Protein AF-A0A2D7MDN2-F1 (afdb_monomer_lite)

pLDDT: mean 88.57, std 7.19, range [63.5, 95.5]

Secondary structure (DSSP, 8-state):
----GGG----HHHHHHHHHH--EEEEEEE-TTS-EEEEEEE-EEE-SSS-EEE----TTSGGGG--

Sequence (67 aa):
MYIPGQFKIEDKTIIEDFISAYSFGTLVSTMSTGQIWAVHLPFQWHSKPTSILSSHLSIQNELAVEW

Radius of gyration: 14.3 Å; chains: 1; bounding box: 34×25×34 Å

Foldseek 3Di:
DDDPPVRDDPPPVVVQVVCQVDQWDKDWDQAPVRDIDIDIFGWHFDVPPDTDIDTDDPCPPPVVVRD

Structure (mmCIF, N/CA/C/O backbone):
data_AF-A0A2D7MDN2-F1
#
_entry.id   AF-A0A2D7MDN2-F1
#
loop_
_atom_site.group_PDB
_atom_site.id
_atom_site.type_symbol
_atom_site.label_atom_id
_atom_site.label_alt_id
_atom_site.label_comp_id
_atom_site.label_asym_id
_atom_site.label_entity_id
_atom_site.label_seq_id
_atom_site.pdbx_PDB_ins_code
_atom_site.Cartn_x
_atom_site.Cartn_y
_atom_site.Cartn_z
_atom_site.occupancy
_atom_site.B_iso_or_equiv
_atom_site.auth_seq_id
_atom_site.auth_comp_id
_atom_site.auth_asym_id
_atom_site.auth_atom_id
_atom_site.pdbx_PDB_model_num
ATOM 1 N N . MET A 1 1 ? -5.964 9.458 -5.726 1.00 63.50 1 MET A N 1
ATOM 2 C CA . MET A 1 1 ? -7.329 8.928 -5.942 1.00 63.50 1 MET A CA 1
ATOM 3 C C . MET A 1 1 ? -8.313 10.062 -5.682 1.00 63.50 1 MET A C 1
ATOM 5 O O . MET A 1 1 ? -8.148 10.748 -4.682 1.00 63.50 1 MET A O 1
ATOM 9 N N . TYR A 1 2 ? -9.251 10.328 -6.592 1.00 78.12 2 TYR A N 1
ATOM 10 C CA . TYR A 1 2 ? -10.283 11.351 -6.382 1.00 78.12 2 TYR A CA 1
ATOM 11 C C . TYR A 1 2 ? -11.424 10.764 -5.545 1.00 78.12 2 TYR A C 1
ATOM 13 O O . TYR A 1 2 ? -11.899 9.674 -5.854 1.00 78.12 2 TYR A O 1
ATOM 21 N N . ILE A 1 3 ? -11.858 11.482 -4.508 1.00 83.44 3 ILE A N 1
ATOM 22 C CA . ILE A 1 3 ? -13.026 11.129 -3.693 1.00 83.44 3 ILE A CA 1
ATOM 23 C C . ILE A 1 3 ? -14.032 12.278 -3.835 1.00 83.44 3 ILE A C 1
ATOM 25 O O . ILE A 1 3 ? -13.685 13.410 -3.484 1.00 83.44 3 ILE A O 1
ATOM 29 N N . PRO A 1 4 ? -15.250 12.035 -4.357 1.00 91.38 4 PRO A N 1
ATOM 30 C CA . PRO A 1 4 ? -16.288 13.060 -4.400 1.00 91.38 4 PRO A CA 1
ATOM 31 C C . PRO A 1 4 ? -16.574 13.609 -2.997 1.00 91.38 4 PRO A C 1
ATOM 33 O O . PRO A 1 4 ? -16.585 12.850 -2.029 1.00 91.38 4 PRO A O 1
ATOM 36 N N . GLY A 1 5 ? -16.817 14.917 -2.879 1.00 91.94 5 GLY A N 1
ATOM 37 C CA . GLY A 1 5 ? -16.868 15.607 -1.582 1.00 91.94 5 GLY A CA 1
ATOM 38 C C . GLY A 1 5 ? -17.863 15.006 -0.586 1.00 91.94 5 GLY A C 1
ATOM 39 O O . GLY A 1 5 ? -17.541 14.868 0.588 1.00 91.94 5 GLY A O 1
ATOM 40 N N . GLN A 1 6 ? -19.027 14.559 -1.060 1.00 93.25 6 GLN A N 1
ATOM 41 C CA . GLN A 1 6 ? -20.051 13.911 -0.236 1.00 93.25 6 GLN A CA 1
ATOM 42 C C . GLN A 1 6 ? -19.629 12.556 0.360 1.00 93.25 6 GLN A C 1
ATOM 44 O O . GLN A 1 6 ? -20.297 12.054 1.257 1.00 93.25 6 GLN A O 1
ATOM 49 N N . PHE A 1 7 ? -18.541 11.959 -0.135 1.00 88.44 7 PHE A N 1
ATOM 50 C CA . PHE A 1 7 ? -17.979 10.698 0.356 1.00 88.44 7 PHE A CA 1
ATOM 51 C C . PHE A 1 7 ? -16.652 10.891 1.099 1.00 88.44 7 PHE A C 1
ATOM 53 O O . PHE A 1 7 ? -15.999 9.911 1.454 1.00 88.44 7 PHE A O 1
ATOM 60 N N . LYS A 1 8 ? -16.215 12.138 1.318 1.00 90.94 8 LYS A N 1
ATOM 61 C CA . LYS A 1 8 ? -14.967 12.416 2.028 1.00 90.94 8 LYS A CA 1
ATOM 62 C C . LYS A 1 8 ? -15.136 12.098 3.515 1.00 90.94 8 LYS A C 1
ATOM 64 O O . LYS A 1 8 ? -15.966 12.693 4.194 1.00 90.94 8 LYS A O 1
ATOM 69 N N . ILE A 1 9 ? -14.314 11.182 4.014 1.00 90.94 9 ILE A N 1
ATOM 70 C CA . ILE A 1 9 ? -14.197 10.857 5.438 1.00 90.94 9 ILE A CA 1
ATOM 71 C C . ILE A 1 9 ? -12.913 11.512 5.946 1.00 90.94 9 ILE A C 1
ATOM 73 O O . ILE A 1 9 ? -11.857 11.335 5.343 1.00 90.94 9 ILE A O 1
ATOM 77 N N . GLU A 1 10 ? -13.008 12.288 7.027 1.00 92.12 10 GLU A N 1
ATOM 78 C CA . GLU A 1 10 ? -11.857 12.966 7.652 1.00 92.12 10 GLU A CA 1
ATOM 79 C C . GLU A 1 10 ? -11.511 12.396 9.036 1.00 92.12 10 GLU A C 1
ATOM 81 O O . GLU A 1 10 ? -10.466 12.724 9.598 1.00 92.12 10 GLU A O 1
ATOM 86 N N . ASP A 1 11 ? -12.361 11.520 9.579 1.00 94.00 11 ASP A N 1
ATOM 87 C CA . ASP A 1 11 ? -12.091 10.837 10.839 1.00 94.00 11 ASP A CA 1
ATOM 88 C C . ASP A 1 11 ? -10.933 9.849 10.665 1.00 94.00 11 ASP A C 1
ATOM 90 O O . ASP A 1 11 ? -11.028 8.851 9.945 1.00 94.00 11 ASP A O 1
ATOM 94 N N . LYS A 1 12 ? -9.825 10.145 11.346 1.00 90.62 12 LYS A N 1
ATOM 95 C CA . LY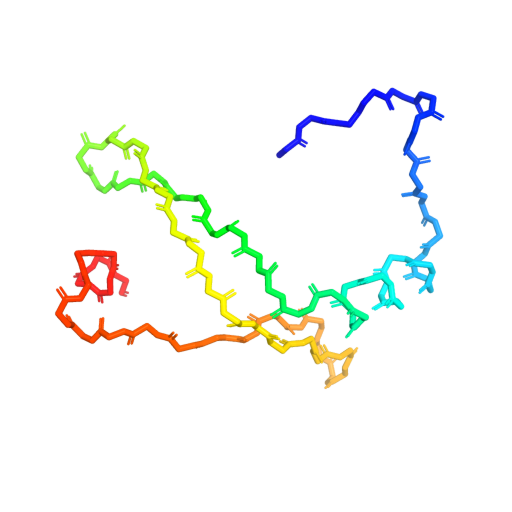S A 1 12 ? -8.600 9.352 11.284 1.00 90.62 12 LYS A CA 1
ATOM 96 C C . LYS A 1 12 ? -8.812 7.906 11.739 1.00 90.62 12 LYS A C 1
ATOM 98 O O . LYS A 1 12 ? -8.249 7.011 11.121 1.00 90.62 12 LYS A O 1
ATOM 103 N N . THR A 1 13 ? -9.607 7.672 12.780 1.00 92.31 13 THR A N 1
ATOM 104 C CA . THR A 1 13 ? -9.846 6.324 13.320 1.00 92.31 13 THR A CA 1
ATOM 105 C C . THR A 1 13 ? -10.573 5.473 12.289 1.00 92.31 13 THR A C 1
ATOM 107 O O . THR A 1 13 ? -10.136 4.369 11.987 1.00 92.31 13 THR A O 1
ATOM 110 N N . ILE A 1 14 ? -11.613 6.030 11.659 1.00 93.75 14 ILE A N 1
ATOM 111 C CA . ILE A 1 14 ? -12.360 5.341 10.596 1.00 93.75 14 ILE A CA 1
ATOM 112 C C . ILE A 1 14 ? -11.440 4.991 9.420 1.00 93.75 14 ILE A C 1
ATOM 114 O O . ILE A 1 14 ? -11.528 3.896 8.865 1.00 93.75 14 ILE A O 1
ATOM 118 N N . ILE A 1 15 ? -10.545 5.907 9.039 1.00 91.56 15 ILE A N 1
ATOM 119 C CA . ILE A 1 15 ? -9.579 5.676 7.959 1.00 91.56 15 ILE A CA 1
ATOM 120 C C . ILE A 1 15 ? -8.606 4.547 8.327 1.00 91.56 15 ILE A C 1
ATOM 122 O O . ILE A 1 15 ? -8.382 3.647 7.520 1.00 91.56 15 ILE A O 1
ATOM 126 N N . GLU A 1 16 ? -8.031 4.572 9.529 1.00 91.56 16 GLU A N 1
ATOM 127 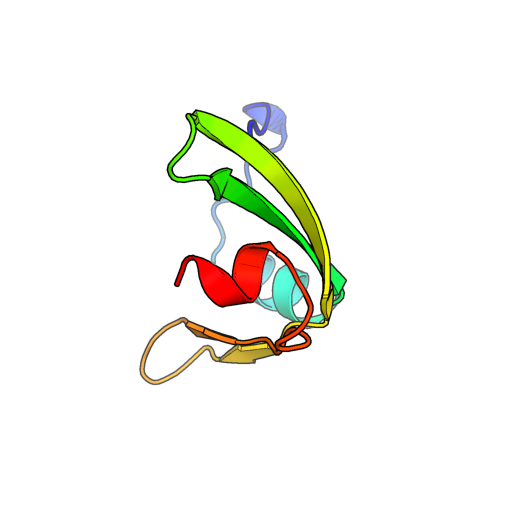C CA . GLU A 1 16 ? -7.068 3.560 9.980 1.00 91.56 16 GLU A CA 1
ATOM 128 C C . GLU A 1 16 ? -7.707 2.175 10.134 1.00 91.56 16 GLU A C 1
ATOM 130 O O . GLU A 1 16 ? -7.113 1.178 9.711 1.00 91.56 16 GLU A O 1
ATOM 135 N N . ASP A 1 17 ? -8.930 2.111 10.662 1.00 92.88 17 ASP A N 1
ATOM 136 C CA . ASP A 1 17 ? -9.709 0.877 10.774 1.00 92.88 17 ASP A CA 1
ATOM 137 C C . ASP A 1 17 ? -10.029 0.303 9.392 1.00 92.88 17 ASP A C 1
ATOM 139 O O . ASP A 1 17 ? -9.866 -0.896 9.162 1.00 92.88 17 ASP A O 1
ATOM 143 N N . PHE A 1 18 ? -10.413 1.157 8.437 1.00 92.88 18 PHE A N 1
ATOM 144 C CA . PHE A 1 18 ? -10.663 0.742 7.060 1.00 92.88 18 PHE A CA 1
ATOM 145 C C . PHE A 1 18 ? -9.403 0.162 6.405 1.00 92.88 18 PHE A C 1
ATOM 147 O O . PHE A 1 18 ? -9.441 -0.938 5.855 1.00 92.88 18 PHE A O 1
ATOM 154 N N . ILE A 1 19 ? -8.273 0.869 6.488 1.00 92.31 19 ILE A N 1
ATOM 155 C CA . ILE A 1 19 ? -6.998 0.411 5.914 1.00 92.31 19 ILE A CA 1
ATOM 156 C C . ILE A 1 19 ? -6.584 -0.930 6.538 1.00 92.31 19 ILE A C 1
ATOM 158 O O . ILE A 1 19 ? -6.112 -1.821 5.834 1.00 92.31 19 ILE A O 1
ATOM 162 N N . SER A 1 20 ? -6.787 -1.089 7.847 1.00 91.56 20 SER A N 1
ATOM 163 C CA . SER A 1 20 ? -6.431 -2.312 8.573 1.00 91.56 20 SER A CA 1
ATOM 164 C C . SER A 1 20 ? -7.348 -3.492 8.231 1.00 91.56 20 SER A C 1
ATOM 166 O O . SER A 1 20 ? -6.877 -4.626 8.159 1.00 91.56 20 SER A O 1
ATOM 168 N N . ALA A 1 21 ? -8.640 -3.242 7.995 1.00 94.75 21 ALA A N 1
ATOM 169 C CA . ALA A 1 21 ? -9.611 -4.266 7.611 1.00 94.75 21 ALA A CA 1
ATOM 170 C C . ALA A 1 21 ? -9.435 -4.754 6.161 1.00 94.75 21 ALA A C 1
ATOM 172 O O . ALA A 1 21 ? -9.743 -5.908 5.861 1.00 94.75 21 ALA A O 1
ATOM 173 N N . TYR A 1 22 ? -8.930 -3.896 5.268 1.00 94.62 22 TYR A N 1
ATOM 174 C CA 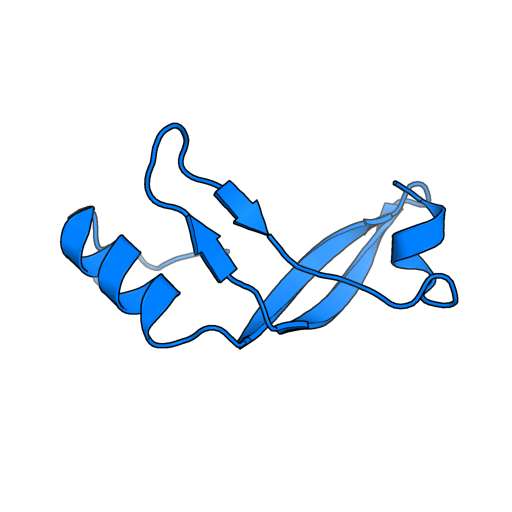. TYR A 1 22 ? -8.801 -4.172 3.834 1.00 94.62 22 TYR A CA 1
ATOM 175 C C . TYR A 1 22 ? -7.345 -4.091 3.365 1.00 94.62 22 TYR A C 1
ATOM 177 O O . TYR A 1 22 ? -6.957 -3.208 2.604 1.00 94.62 22 TYR A O 1
ATOM 185 N N . SER A 1 23 ? -6.540 -5.063 3.782 1.00 92.75 23 SER A N 1
ATOM 186 C CA . SER A 1 23 ? -5.086 -5.126 3.578 1.00 92.75 23 SER A CA 1
ATOM 187 C C . SER A 1 23 ? -4.624 -5.583 2.182 1.00 92.75 23 SER A C 1
ATOM 189 O O . SER A 1 23 ? -3.487 -6.025 2.019 1.00 92.75 23 SER A O 1
ATOM 191 N N . PHE A 1 24 ? -5.472 -5.487 1.155 1.00 95.00 24 PHE A N 1
ATOM 192 C CA . PHE A 1 24 ? -5.123 -5.810 -0.234 1.00 95.00 24 PHE A CA 1
ATOM 193 C C . PHE A 1 24 ? -5.512 -4.650 -1.148 1.00 95.00 24 PHE A C 1
ATOM 195 O O . PHE A 1 24 ? -6.692 -4.379 -1.368 1.00 95.00 24 PHE A O 1
ATOM 202 N N . GLY A 1 25 ? -4.507 -3.927 -1.642 1.00 93.44 25 GLY A N 1
ATOM 203 C CA . GLY A 1 25 ? -4.690 -2.647 -2.323 1.00 93.44 25 GLY A CA 1
ATOM 204 C C . GLY A 1 25 ? -4.090 -2.626 -3.714 1.00 93.44 25 GLY A C 1
ATOM 205 O O . GLY A 1 25 ? -3.481 -3.593 -4.159 1.00 93.44 25 GLY A O 1
ATOM 206 N N . THR A 1 26 ? -4.255 -1.492 -4.393 1.00 93.56 26 THR A N 1
ATOM 207 C CA . THR A 1 26 ? -3.601 -1.222 -5.678 1.00 93.56 26 THR A CA 1
ATOM 208 C C . THR A 1 26 ? -2.567 -0.124 -5.480 1.00 93.56 26 THR A C 1
ATOM 210 O O . THR A 1 26 ? -2.936 1.011 -5.173 1.00 93.56 26 THR A O 1
ATOM 213 N N . LEU A 1 27 ? -1.287 -0.445 -5.655 1.00 92.00 27 LEU A N 1
ATOM 214 C CA . LEU A 1 27 ? -0.236 0.562 -5.750 1.00 92.00 27 LEU A CA 1
ATOM 215 C C . LEU A 1 27 ? -0.232 1.104 -7.171 1.00 92.00 27 LEU A C 1
ATOM 217 O O . LEU A 1 27 ? -0.075 0.337 -8.117 1.00 92.00 27 LEU A O 1
ATOM 221 N N . VAL A 1 28 ? -0.403 2.415 -7.302 1.00 91.69 28 VAL A N 1
ATOM 222 C CA . VAL A 1 28 ? -0.317 3.130 -8.576 1.00 91.69 28 VAL A CA 1
ATOM 223 C C . VAL A 1 28 ? 0.896 4.045 -8.509 1.00 91.69 28 VAL A C 1
ATOM 225 O O . VAL A 1 28 ? 0.979 4.875 -7.604 1.00 91.69 28 VAL A O 1
ATOM 228 N N . SER A 1 29 ? 1.821 3.891 -9.451 1.00 89.81 29 SER A N 1
ATOM 229 C CA . SER A 1 29 ? 3.041 4.692 -9.541 1.00 89.81 29 SER A CA 1
ATOM 230 C C . SER A 1 29 ? 3.254 5.185 -10.966 1.00 89.81 29 SER A C 1
ATOM 232 O O . SER A 1 29 ? 2.817 4.553 -11.927 1.00 89.81 29 SER A O 1
ATOM 234 N N . THR A 1 30 ? 3.948 6.308 -11.097 1.00 90.81 30 THR A N 1
ATOM 235 C CA . THR A 1 30 ? 4.472 6.766 -12.383 1.00 90.81 30 THR A CA 1
ATOM 236 C C . THR A 1 30 ? 5.906 6.280 -12.490 1.00 90.81 30 THR A C 1
ATOM 238 O O . THR A 1 30 ? 6.719 6.588 -11.619 1.00 90.81 30 THR A O 1
ATOM 241 N N . MET A 1 31 ? 6.202 5.508 -13.528 1.00 86.31 31 MET A N 1
ATOM 242 C CA . MET A 1 31 ? 7.551 5.036 -13.810 1.00 86.31 31 MET A CA 1
ATOM 243 C C . MET A 1 31 ? 8.452 6.186 -14.258 1.00 86.31 31 MET A C 1
ATOM 245 O O . MET A 1 31 ? 7.975 7.224 -14.727 1.00 86.31 31 MET A O 1
ATOM 249 N N . SER A 1 32 ? 9.764 5.978 -14.187 1.00 86.12 32 SER A N 1
ATOM 250 C CA . SER A 1 32 ? 10.776 6.934 -14.666 1.00 86.12 32 SER A CA 1
ATOM 251 C C . SER A 1 32 ? 10.562 7.360 -16.130 1.00 86.12 32 SER A C 1
ATOM 253 O O . SER A 1 32 ? 10.854 8.492 -16.518 1.00 86.12 32 SER A O 1
ATOM 255 N N . THR A 1 33 ? 9.971 6.473 -16.933 1.00 87.38 33 THR A N 1
ATOM 256 C CA . THR A 1 33 ? 9.610 6.678 -18.344 1.00 87.38 33 THR A CA 1
ATOM 257 C C . THR A 1 33 ? 8.349 7.530 -18.552 1.00 87.38 33 THR A C 1
ATOM 259 O O . THR A 1 33 ? 8.000 7.843 -19.690 1.00 87.38 33 THR A O 1
ATOM 262 N N . GLY A 1 34 ? 7.640 7.890 -17.478 1.00 89.06 34 GLY A N 1
ATOM 263 C CA . GLY A 1 34 ? 6.367 8.613 -17.509 1.00 89.06 34 GLY A CA 1
ATOM 264 C C . GLY A 1 34 ? 5.130 7.723 -17.675 1.00 89.06 34 GLY A C 1
ATOM 265 O O . GLY A 1 34 ? 4.010 8.234 -17.655 1.00 89.06 34 GLY A O 1
ATOM 266 N N . GLN A 1 35 ? 5.297 6.406 -17.824 1.00 90.50 35 GLN A N 1
ATOM 267 C CA . GLN A 1 35 ? 4.176 5.465 -17.889 1.00 90.50 35 GLN A CA 1
ATOM 268 C C . GLN A 1 35 ? 3.526 5.284 -16.512 1.00 90.50 35 GLN A C 1
ATOM 270 O O . GLN A 1 35 ? 4.212 5.212 -15.495 1.00 90.50 35 GLN A O 1
ATOM 275 N N . ILE A 1 36 ? 2.194 5.195 -16.475 1.00 91.25 36 ILE A N 1
ATOM 276 C CA . ILE A 1 36 ? 1.463 4.841 -15.254 1.00 91.25 36 ILE A CA 1
ATOM 277 C C . ILE A 1 36 ? 1.443 3.326 -15.143 1.00 91.25 36 ILE A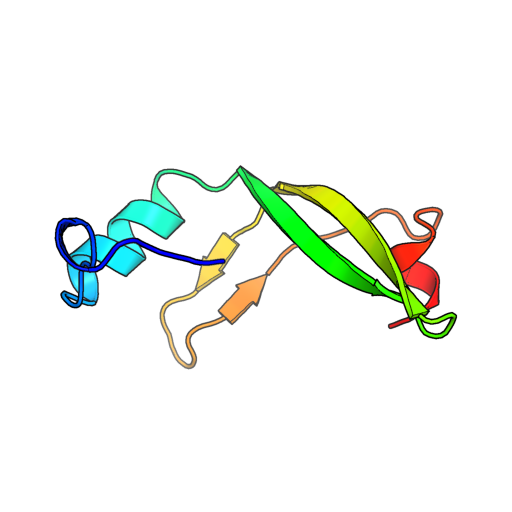 C 1
ATOM 279 O O . ILE A 1 36 ? 1.035 2.634 -16.076 1.00 91.25 36 ILE A O 1
ATOM 283 N N . TRP A 1 37 ? 1.821 2.830 -13.978 1.00 90.31 37 TRP A N 1
ATOM 284 C CA . TRP A 1 37 ? 1.857 1.415 -13.683 1.00 90.31 37 TRP A CA 1
ATOM 285 C C . TRP A 1 37 ? 1.046 1.134 -12.415 1.00 90.31 37 TRP A C 1
ATOM 287 O O . TRP A 1 37 ? 1.039 1.936 -11.476 1.00 90.31 37 TRP A O 1
ATOM 297 N N . ALA A 1 38 ? 0.331 0.007 -12.391 1.00 91.25 38 ALA A N 1
ATOM 298 C CA . ALA A 1 38 ? -0.496 -0.393 -11.258 1.00 91.25 38 ALA A CA 1
ATOM 299 C C . ALA A 1 38 ? -0.378 -1.893 -10.945 1.00 91.25 38 ALA A C 1
ATOM 301 O O . ALA A 1 38 ? -0.453 -2.717 -11.856 1.00 91.25 38 ALA A O 1
ATOM 302 N N . VAL A 1 39 ? -0.279 -2.255 -9.659 1.00 91.06 39 VAL A N 1
ATOM 303 C CA . VAL A 1 39 ? -0.368 -3.659 -9.206 1.00 91.06 39 VAL A CA 1
ATOM 304 C C . VAL A 1 39 ? -1.146 -3.821 -7.925 1.00 91.06 39 VAL A C 1
ATOM 306 O O . VAL A 1 39 ? -1.118 -2.968 -7.038 1.00 91.06 39 VAL A O 1
ATOM 309 N N . HIS A 1 40 ? -1.800 -4.972 -7.833 1.00 92.56 40 HIS A N 1
ATOM 310 C CA . HIS A 1 40 ? -2.415 -5.448 -6.612 1.00 92.56 40 HIS A CA 1
ATOM 311 C C . HIS A 1 40 ? -1.384 -6.096 -5.694 1.00 92.56 40 HIS A C 1
ATOM 313 O O . HIS A 1 40 ? -0.663 -7.003 -6.106 1.00 92.56 40 HIS A O 1
ATOM 319 N N . LEU A 1 41 ? -1.332 -5.655 -4.442 1.00 93.75 41 LEU A N 1
ATOM 320 C CA . LEU A 1 41 ? -0.401 -6.194 -3.457 1.00 93.75 41 LEU A CA 1
ATOM 321 C C . LEU A 1 41 ? -0.992 -6.163 -2.045 1.00 93.75 41 LEU A C 1
ATOM 323 O O . LEU A 1 41 ? -1.719 -5.224 -1.696 1.00 93.75 41 LEU A O 1
ATOM 327 N N . PRO A 1 42 ? -0.687 -7.184 -1.223 1.00 95.50 42 PRO A N 1
ATOM 328 C CA . PRO A 1 42 ? -1.035 -7.158 0.185 1.00 95.50 42 PRO A CA 1
ATOM 329 C C . PRO A 1 42 ? -0.180 -6.113 0.891 1.00 95.50 42 PRO A C 1
ATOM 331 O O . PRO A 1 42 ? 0.995 -5.960 0.575 1.00 95.50 42 PRO A O 1
ATOM 334 N N . PHE A 1 43 ? -0.726 -5.410 1.867 1.00 95.44 43 PHE A N 1
ATOM 335 C CA . PHE A 1 43 ? 0.022 -4.435 2.647 1.00 95.44 43 PHE A CA 1
ATOM 336 C C . PHE A 1 43 ? -0.340 -4.521 4.125 1.00 95.44 43 PHE A C 1
ATOM 338 O O . PHE A 1 43 ? -1.375 -5.056 4.508 1.00 95.44 43 PHE A O 1
ATOM 345 N N . GLN A 1 44 ? 0.518 -3.962 4.966 1.00 94.62 44 GLN A N 1
ATOM 346 C CA . GLN A 1 44 ? 0.291 -3.845 6.396 1.00 94.62 44 GLN A CA 1
ATOM 347 C C . GLN A 1 44 ? 0.370 -2.380 6.809 1.00 94.62 44 GLN A C 1
ATOM 349 O O . GLN A 1 44 ? 1.288 -1.660 6.414 1.00 94.62 44 GLN A O 1
ATOM 354 N N . TRP A 1 45 ? -0.602 -1.959 7.613 1.00 93.69 45 TRP A N 1
ATOM 355 C CA . TRP A 1 45 ? -0.621 -0.650 8.246 1.00 93.69 45 TRP A CA 1
ATOM 356 C C . TRP A 1 45 ? 0.050 -0.700 9.615 1.00 93.69 45 TRP A C 1
ATOM 358 O O . TRP A 1 45 ? -0.277 -1.543 10.450 1.00 93.69 45 TRP A O 1
ATOM 368 N N . HIS A 1 46 ? 0.964 0.234 9.849 1.00 91.94 46 HIS A N 1
ATOM 369 C CA . HIS A 1 46 ? 1.626 0.453 11.129 1.00 91.94 46 HIS A CA 1
ATOM 370 C C . HIS A 1 46 ? 1.262 1.852 11.608 1.00 91.94 46 HIS A C 1
ATOM 372 O O . HIS A 1 46 ? 1.684 2.844 11.021 1.00 91.94 46 HIS A O 1
ATOM 378 N N . SER A 1 47 ? 0.458 1.944 12.666 1.00 85.06 47 SER A N 1
ATOM 379 C CA . SER A 1 47 ? -0.047 3.228 13.172 1.00 85.06 47 SER A CA 1
ATOM 380 C C . SER A 1 47 ? 0.948 3.980 14.070 1.00 85.06 47 SER A C 1
ATOM 382 O O . SER A 1 47 ? 0.758 5.169 14.331 1.00 85.06 47 SER A O 1
ATOM 384 N N . LYS A 1 48 ? 2.008 3.319 14.563 1.00 82.75 48 LYS A N 1
ATOM 385 C CA . LYS A 1 48 ? 3.021 3.889 15.474 1.00 82.75 48 LYS A CA 1
ATOM 386 C C . LYS A 1 48 ? 4.407 3.287 15.202 1.00 82.75 48 LYS A C 1
ATOM 388 O O . LYS A 1 48 ? 4.472 2.102 14.886 1.00 82.75 48 LYS A O 1
ATOM 393 N N . PRO A 1 49 ? 5.515 4.031 15.408 1.00 79.31 49 PRO A N 1
ATOM 394 C CA . PRO A 1 49 ? 5.619 5.441 15.823 1.00 79.31 49 PRO A CA 1
ATOM 395 C C . PRO A 1 49 ? 5.334 6.446 14.695 1.00 79.31 49 PRO A C 1
ATOM 397 O O . PRO A 1 49 ? 5.017 7.601 14.961 1.00 79.31 49 PRO A O 1
ATOM 400 N N . THR A 1 50 ? 5.402 5.997 13.448 1.00 81.62 50 THR A N 1
ATOM 401 C CA . THR A 1 50 ? 5.026 6.738 12.247 1.00 81.62 50 THR A CA 1
ATOM 402 C C . THR A 1 50 ? 4.013 5.907 11.474 1.00 81.62 50 THR A C 1
ATOM 404 O O . THR A 1 50 ? 4.125 4.686 11.410 1.00 81.62 50 THR A O 1
ATOM 407 N N . SER A 1 51 ? 3.013 6.576 10.908 1.00 87.88 51 SER A N 1
ATOM 408 C CA . SER A 1 51 ? 2.025 5.985 10.010 1.00 87.88 51 SER A CA 1
ATOM 409 C C . SER A 1 51 ? 2.709 5.453 8.746 1.00 87.88 51 SER A C 1
ATOM 411 O O . SER A 1 51 ? 3.010 6.228 7.839 1.00 87.88 51 SER A O 1
ATOM 413 N N . ILE A 1 52 ? 2.991 4.150 8.705 1.00 92.69 52 ILE A N 1
ATOM 414 C CA . ILE A 1 52 ? 3.689 3.486 7.597 1.00 92.69 52 ILE A CA 1
ATOM 415 C C . ILE A 1 52 ? 2.788 2.415 6.992 1.00 92.69 52 ILE A C 1
ATOM 417 O O . ILE A 1 52 ? 2.189 1.608 7.700 1.00 92.69 52 ILE A O 1
ATOM 421 N N . LEU A 1 53 ? 2.753 2.374 5.662 1.00 92.69 53 LEU A N 1
ATOM 422 C CA . LEU A 1 53 ? 2.156 1.290 4.895 1.00 92.69 53 LEU A CA 1
ATOM 423 C C . LEU A 1 53 ? 3.291 0.467 4.275 1.00 92.69 53 LEU A C 1
ATOM 425 O O . LEU A 1 53 ? 4.049 0.975 3.453 1.00 92.69 53 LEU A O 1
ATOM 429 N N . SER A 1 54 ? 3.451 -0.780 4.718 1.00 93.81 54 SER A N 1
ATOM 430 C CA . SER A 1 54 ? 4.534 -1.668 4.281 1.00 93.81 54 SER A CA 1
ATOM 431 C C . SER A 1 54 ? 4.006 -2.799 3.410 1.00 93.81 54 SER A C 1
ATOM 433 O O . SER A 1 54 ? 2.966 -3.378 3.717 1.00 93.81 54 SER A O 1
ATOM 435 N N . SER A 1 55 ? 4.754 -3.178 2.380 1.00 93.50 55 SER A N 1
ATOM 436 C CA . SER A 1 55 ? 4.468 -4.345 1.546 1.00 93.50 55 SER A CA 1
ATOM 437 C C . SER A 1 55 ? 5.767 -4.958 1.012 1.00 93.50 55 SER A C 1
ATOM 439 O O . SER A 1 55 ? 6.852 -4.437 1.264 1.00 93.50 55 SER A O 1
ATOM 441 N N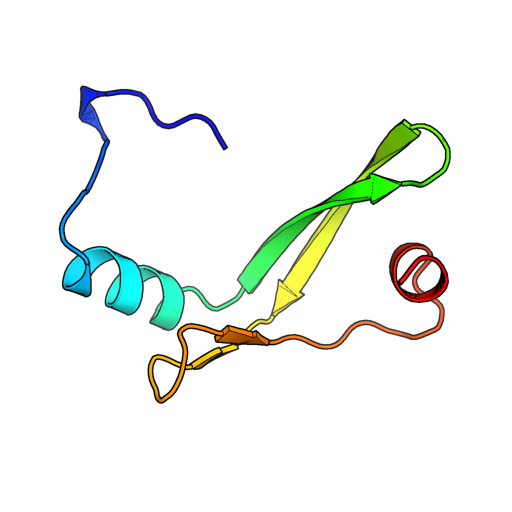 . HIS A 1 56 ? 5.657 -6.070 0.294 1.00 91.19 56 HIS A N 1
ATOM 442 C CA . HIS A 1 56 ? 6.732 -6.702 -0.449 1.00 91.19 56 HIS A CA 1
ATOM 443 C C . HIS A 1 56 ? 6.287 -6.966 -1.892 1.00 91.19 56 HIS A C 1
ATOM 445 O O . HIS A 1 56 ? 5.142 -7.328 -2.160 1.00 91.19 56 HIS A O 1
ATOM 451 N N . LEU A 1 57 ? 7.225 -6.807 -2.821 1.00 90.31 57 LEU A N 1
ATOM 452 C CA . LEU A 1 57 ? 7.069 -7.109 -4.240 1.00 90.31 57 LEU A CA 1
ATOM 453 C C . LEU A 1 57 ? 8.176 -8.080 -4.655 1.00 90.31 57 LEU A C 1
ATOM 455 O O . LEU A 1 57 ? 9.255 -8.098 -4.062 1.00 90.31 57 LEU A O 1
ATOM 459 N N . SER A 1 58 ? 7.911 -8.898 -5.673 1.00 89.62 58 SER A N 1
ATOM 460 C CA . SER A 1 58 ? 8.964 -9.714 -6.283 1.00 89.62 58 SER A CA 1
ATOM 461 C C . SER A 1 58 ? 10.026 -8.804 -6.896 1.00 89.62 58 SER A C 1
ATOM 463 O O . SER A 1 58 ? 9.678 -7.841 -7.569 1.00 89.62 58 SER A O 1
ATOM 465 N N . ILE A 1 59 ? 11.307 -9.145 -6.742 1.00 86.81 59 ILE A N 1
ATOM 466 C CA . ILE A 1 59 ? 12.420 -8.421 -7.388 1.00 86.81 59 ILE A CA 1
ATOM 467 C C . ILE A 1 59 ? 12.291 -8.452 -8.920 1.00 86.81 59 ILE A C 1
ATOM 469 O O . ILE A 1 59 ? 12.747 -7.547 -9.604 1.00 86.81 59 ILE A O 1
ATOM 473 N N . GLN A 1 60 ? 11.643 -9.482 -9.469 1.00 86.94 60 GLN A N 1
ATOM 474 C CA . GLN A 1 60 ? 11.374 -9.581 -10.906 1.00 86.94 60 GLN A CA 1
ATOM 475 C C . GLN A 1 60 ? 10.213 -8.689 -11.364 1.00 86.94 60 GLN A C 1
ATOM 477 O O . GLN A 1 60 ? 9.920 -8.633 -12.555 1.00 86.94 60 GLN A O 1
ATOM 482 N N . ASN A 1 61 ? 9.510 -8.035 -10.438 1.00 86.25 61 ASN A N 1
ATOM 483 C CA . ASN A 1 61 ? 8.478 -7.077 -10.786 1.00 86.25 61 ASN A CA 1
ATOM 484 C C . ASN A 1 61 ? 9.137 -5.795 -11.305 1.00 86.25 61 ASN A C 1
ATOM 486 O O . ASN A 1 61 ? 10.007 -5.244 -10.639 1.00 86.25 61 ASN A O 1
ATOM 490 N N . GLU A 1 62 ? 8.695 -5.304 -12.460 1.00 81.38 62 GLU A N 1
ATOM 491 C CA . GLU A 1 62 ? 9.267 -4.118 -13.109 1.00 81.38 62 GLU A CA 1
ATOM 492 C C . GLU A 1 62 ? 9.283 -2.880 -12.198 1.00 81.38 62 GLU A C 1
ATOM 494 O O . GLU A 1 62 ? 10.252 -2.125 -12.234 1.00 81.38 62 GLU A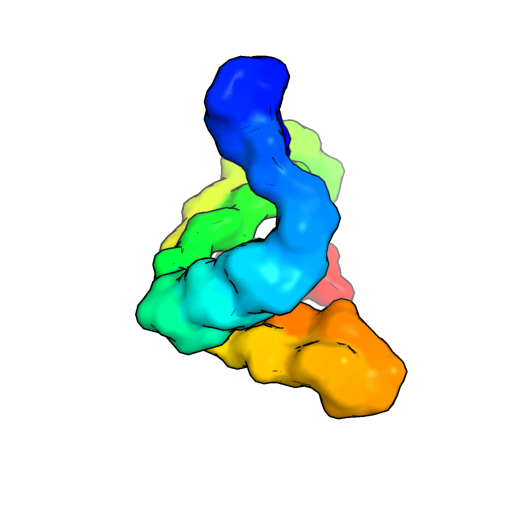 O 1
ATOM 499 N N . LEU A 1 63 ? 8.289 -2.705 -11.311 1.00 79.06 63 LEU A N 1
ATOM 500 C CA . LEU A 1 63 ? 8.313 -1.616 -10.325 1.00 79.06 63 LEU A CA 1
ATOM 501 C C . LEU A 1 63 ? 9.436 -1.740 -9.300 1.00 79.06 63 LEU A C 1
ATOM 503 O O . LEU A 1 63 ? 9.945 -0.724 -8.839 1.00 79.06 63 LEU A O 1
ATOM 507 N N . ALA A 1 64 ? 9.781 -2.961 -8.892 1.00 76.38 64 ALA A N 1
ATOM 508 C CA . ALA A 1 64 ? 10.781 -3.180 -7.851 1.00 76.38 64 ALA A CA 1
ATOM 509 C C . ALA A 1 64 ? 12.190 -2.778 -8.312 1.00 76.38 64 ALA A C 1
ATOM 511 O O . ALA A 1 64 ? 13.068 -2.584 -7.481 1.00 76.38 64 ALA A O 1
ATOM 512 N N . VAL A 1 65 ? 12.403 -2.666 -9.625 1.00 66.81 65 VAL A N 1
ATOM 513 C CA . VAL A 1 65 ? 13.689 -2.302 -10.231 1.00 66.81 65 VAL A CA 1
ATOM 514 C C . VAL A 1 65 ? 13.862 -0.777 -10.332 1.00 66.81 65 VAL A C 1
ATOM 516 O O . VAL A 1 65 ? 14.974 -0.305 -10.553 1.00 66.81 65 VAL A O 1
ATOM 519 N N . GLU A 1 66 ? 12.791 0.005 -10.153 1.00 70.06 66 GLU A N 1
ATOM 520 C CA . GLU A 1 66 ? 12.829 1.472 -10.251 1.00 70.06 66 GLU A CA 1
ATOM 521 C C . GLU A 1 66 ? 12.945 2.211 -8.899 1.00 70.06 66 GLU A C 1
ATOM 523 O O . GLU A 1 66 ? 13.039 3.440 -8.904 1.00 70.06 66 GLU A O 1
ATOM 528 N N . TRP A 1 67 ? 12.908 1.509 -7.758 1.00 63.59 67 TRP A N 1
ATOM 529 C CA . TRP A 1 67 ? 12.938 2.087 -6.398 1.00 63.59 67 TRP A CA 1
ATOM 530 C C . TRP A 1 67 ? 14.275 1.819 -5.702 1.00 63.59 67 TRP A C 1
ATOM 532 O O . TRP A 1 67 ? 14.754 2.735 -4.994 1.00 63.59 67 TRP A O 1
#